Protein AF-A0A496XZF2-F1 (afdb_monomer_lite)

Structure (mmCIF, N/CA/C/O backbone):
data_AF-A0A496XZF2-F1
#
_entry.id   AF-A0A496XZF2-F1
#
loop_
_atom_site.group_PDB
_atom_site.id
_atom_site.type_symbol
_atom_site.label_atom_id
_atom_site.label_alt_id
_atom_site.label_comp_id
_atom_site.label_asym_id
_atom_site.label_entity_id
_atom_site.label_seq_id
_atom_site.pdbx_PDB_ins_code
_atom_site.Cartn_x
_atom_site.Cartn_y
_atom_site.Cartn_z
_atom_site.occupancy
_atom_site.B_iso_or_equiv
_atom_site.auth_seq_id
_atom_site.auth_comp_id
_atom_site.auth_asym_id
_atom_site.auth_atom_id
_atom_site.pdbx_PDB_model_num
ATOM 1 N N . LYS A 1 1 ? 16.028 -1.245 50.222 1.00 36.62 1 LYS A N 1
ATOM 2 C CA . LYS A 1 1 ? 14.807 -0.833 50.954 1.00 36.62 1 LYS A CA 1
ATOM 3 C C . LYS A 1 1 ? 13.924 -0.050 49.977 1.00 36.62 1 LYS A C 1
ATOM 5 O O . LYS A 1 1 ? 14.231 1.096 49.701 1.00 36.62 1 LYS A O 1
ATOM 10 N N . LYS A 1 2 ? 12.917 -0.707 49.374 1.00 45.56 2 LYS A N 1
ATOM 11 C CA . LYS A 1 2 ? 11.701 -0.045 48.838 1.00 45.56 2 LYS A CA 1
ATOM 12 C C . LYS A 1 2 ? 11.017 0.701 50.012 1.00 45.56 2 LYS A C 1
ATOM 14 O O . LYS A 1 2 ? 11.308 0.288 51.141 1.00 45.56 2 LYS A O 1
ATOM 19 N N . PRO A 1 3 ? 10.122 1.696 49.832 1.00 48.88 3 PRO A N 1
ATOM 20 C CA . PRO A 1 3 ? 9.133 1.762 48.743 1.00 48.88 3 PRO A CA 1
ATOM 21 C C . PRO A 1 3 ? 8.756 3.178 48.260 1.00 48.88 3 PRO A C 1
ATOM 23 O O . PRO A 1 3 ? 8.912 4.139 48.990 1.00 48.88 3 PRO A O 1
ATOM 26 N N . ASP A 1 4 ? 8.149 3.291 47.080 1.00 41.78 4 ASP A N 1
ATOM 27 C CA . ASP A 1 4 ? 7.073 4.268 46.900 1.00 41.78 4 ASP A CA 1
ATOM 28 C C . ASP A 1 4 ? 6.043 3.769 45.890 1.00 41.78 4 ASP A C 1
ATOM 30 O O . ASP A 1 4 ? 6.335 3.002 44.971 1.00 41.78 4 ASP A O 1
ATOM 34 N N . LYS A 1 5 ? 4.797 4.103 46.207 1.00 44.09 5 LYS A N 1
ATOM 35 C CA . LYS A 1 5 ? 3.554 3.481 45.767 1.00 44.09 5 LYS A CA 1
ATOM 36 C C . LYS A 1 5 ? 3.030 4.117 44.478 1.00 44.09 5 LYS A C 1
ATOM 38 O O . LYS A 1 5 ? 2.932 5.332 44.396 1.00 44.09 5 LYS A O 1
ATOM 43 N N . ALA A 1 6 ? 2.513 3.283 43.585 1.00 36.62 6 ALA A N 1
ATOM 44 C CA . ALA A 1 6 ? 1.315 3.556 42.785 1.00 36.62 6 ALA A CA 1
ATOM 45 C C . ALA A 1 6 ? 0.708 2.181 42.455 1.00 36.62 6 ALA A C 1
ATOM 47 O O . ALA A 1 6 ? 1.143 1.501 41.539 1.00 36.62 6 ALA A O 1
ATOM 48 N N . LYS A 1 7 ? 0.008 1.555 43.407 1.00 35.78 7 LYS A N 1
ATOM 49 C CA . LYS A 1 7 ? -1.461 1.551 43.457 1.00 35.78 7 LYS A CA 1
ATOM 50 C C . LYS A 1 7 ? -2.065 1.176 42.091 1.00 35.78 7 LYS A C 1
ATOM 52 O O . LYS A 1 7 ? -2.733 1.980 41.460 1.00 35.78 7 LYS A O 1
ATOM 57 N N . THR A 1 8 ? -1.803 -0.053 41.647 1.00 34.03 8 THR A N 1
ATOM 58 C CA . THR A 1 8 ? -2.685 -0.743 40.704 1.00 34.03 8 THR A CA 1
ATOM 59 C C . THR A 1 8 ? -3.982 -0.992 41.454 1.00 34.03 8 THR A C 1
ATOM 61 O O . THR A 1 8 ? -4.038 -1.792 42.388 1.00 34.03 8 THR A O 1
ATOM 64 N N . GLU A 1 9 ? -4.974 -0.178 41.134 1.00 39.41 9 GLU A N 1
ATOM 65 C CA . GLU A 1 9 ? -6.337 -0.327 41.606 1.00 39.41 9 GLU A CA 1
ATOM 66 C C . GLU A 1 9 ? -6.828 -1.703 41.157 1.00 39.41 9 GLU A C 1
ATOM 68 O O . GLU A 1 9 ? -6.789 -2.038 39.975 1.00 39.41 9 GLU A O 1
ATOM 73 N N . ALA A 1 10 ? -7.197 -2.527 42.136 1.00 42.69 10 ALA A N 1
ATOM 74 C CA . ALA A 1 10 ? -7.922 -3.758 41.899 1.00 42.69 10 ALA A CA 1
ATOM 75 C C . ALA A 1 10 ? -9.202 -3.391 41.138 1.00 42.69 10 ALA A C 1
ATOM 77 O O . ALA A 1 10 ? -10.022 -2.625 41.648 1.00 42.69 10 ALA A O 1
ATOM 78 N N . GLN A 1 11 ? -9.317 -3.876 39.902 1.00 46.91 11 GLN A N 1
ATOM 79 C CA . GLN A 1 11 ? -10.543 -3.771 39.126 1.00 46.91 11 GLN A CA 1
ATOM 80 C C . GLN A 1 11 ? -11.648 -4.522 39.875 1.00 46.91 11 GLN A C 1
ATOM 82 O O . GLN A 1 11 ? -11.459 -5.646 40.329 1.00 46.91 11 GLN A O 1
ATOM 87 N N . ASP A 1 12 ? -12.763 -3.825 40.061 1.00 41.97 12 ASP A N 1
ATOM 88 C CA . ASP A 1 12 ? -14.006 -4.300 40.660 1.00 41.97 12 ASP A CA 1
ATOM 89 C C . ASP A 1 12 ? -14.515 -5.507 39.850 1.00 41.97 12 ASP A C 1
ATOM 91 O O . ASP A 1 12 ? -14.963 -5.342 38.717 1.00 41.97 12 ASP A O 1
ATOM 95 N N . ASP A 1 13 ? -14.416 -6.714 40.420 1.00 53.88 13 ASP A N 1
ATOM 96 C CA . ASP A 1 13 ? -14.965 -7.980 39.903 1.00 53.88 13 ASP A CA 1
ATOM 97 C C . ASP A 1 13 ? -16.509 -7.967 39.950 1.00 53.88 13 ASP A C 1
ATOM 99 O O . ASP A 1 13 ? -17.160 -8.773 40.623 1.00 53.88 13 ASP A O 1
ATOM 103 N N . LYS A 1 14 ? -17.132 -7.023 39.242 1.00 58.53 14 LYS A N 1
ATOM 104 C CA . LYS A 1 14 ? -18.534 -7.133 38.837 1.00 58.53 14 LYS A CA 1
ATOM 105 C C . LYS A 1 14 ? -18.577 -7.487 37.354 1.00 58.53 14 LYS A C 1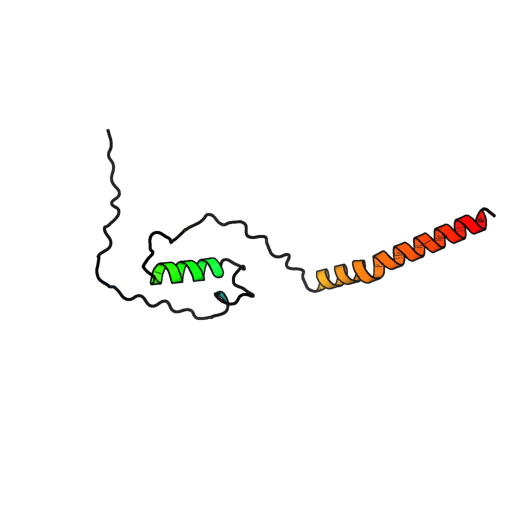
ATOM 107 O O . LYS A 1 14 ? -17.911 -6.809 36.568 1.00 58.53 14 LYS A O 1
ATOM 112 N N . PRO A 1 15 ? -19.360 -8.503 36.944 1.00 61.31 15 PRO A N 1
ATOM 113 C CA . PRO A 1 15 ? -19.587 -8.765 35.530 1.00 61.31 15 PRO A CA 1
ATOM 114 C C . PRO A 1 15 ? -20.258 -7.526 34.937 1.00 61.31 15 PRO A C 1
ATOM 116 O O . PRO A 1 15 ? -21.414 -7.222 35.228 1.00 61.31 15 PRO A O 1
ATOM 119 N N . THR A 1 16 ? -19.471 -6.752 34.199 1.00 74.00 16 THR A N 1
ATOM 120 C CA . THR A 1 16 ? -19.905 -5.517 33.561 1.00 74.00 16 THR A CA 1
ATOM 121 C C . THR A 1 16 ? -19.918 -5.808 32.074 1.00 74.00 16 THR A C 1
ATOM 123 O O . THR A 1 16 ? -18.864 -6.042 31.488 1.00 74.00 16 THR A O 1
ATOM 126 N N . ASP A 1 17 ? -21.103 -5.843 31.475 1.00 83.81 17 ASP A N 1
ATOM 127 C CA . ASP A 1 17 ? -21.223 -6.063 30.039 1.00 83.81 17 ASP A CA 1
ATOM 128 C C . ASP A 1 17 ? -20.781 -4.794 29.299 1.00 83.81 17 ASP A C 1
ATOM 130 O O . ASP A 1 17 ? -21.265 -3.691 29.569 1.00 83.81 17 ASP A O 1
ATOM 134 N N . TYR A 1 18 ? -19.852 -4.945 28.356 1.00 84.62 18 TYR A N 1
ATOM 135 C CA . TYR A 1 18 ? -19.343 -3.848 27.536 1.00 84.62 18 TYR A CA 1
ATOM 136 C C . TYR A 1 18 ? -19.925 -3.917 26.121 1.00 84.62 18 TYR A C 1
ATOM 138 O O . TYR A 1 18 ? -19.985 -4.981 25.509 1.00 84.62 18 TYR A O 1
ATOM 146 N N . LEU A 1 19 ? -20.309 -2.763 25.569 1.00 90.06 19 LEU A N 1
ATOM 147 C CA . LEU A 1 19 ? -20.744 -2.626 24.178 1.00 90.06 19 LEU A CA 1
ATOM 148 C C . LEU A 1 19 ? -19.863 -1.602 23.457 1.00 90.06 19 LEU A C 1
ATOM 150 O O . LEU A 1 19 ? -19.854 -0.424 23.813 1.00 90.06 19 LEU A O 1
ATOM 154 N N . ALA A 1 20 ? -19.157 -2.044 22.417 1.00 89.50 20 ALA A N 1
ATOM 155 C CA . ALA A 1 20 ? -18.396 -1.174 21.525 1.00 89.50 20 ALA A CA 1
ATOM 156 C C . ALA A 1 20 ? -19.196 -0.894 20.242 1.00 89.50 20 ALA A C 1
ATOM 158 O O . ALA A 1 20 ? -19.668 -1.823 19.587 1.00 89.50 20 ALA A O 1
ATOM 159 N N . VAL A 1 21 ? -19.338 0.382 19.868 1.00 93.38 21 VAL A N 1
ATOM 160 C CA . VAL A 1 21 ? -20.088 0.814 18.676 1.00 93.38 21 VAL A CA 1
ATOM 161 C C . VAL A 1 21 ? -19.172 1.597 17.742 1.00 93.38 21 VAL A C 1
ATOM 163 O O . VAL A 1 21 ? -18.554 2.578 18.150 1.00 93.38 21 VAL A O 1
ATOM 166 N N . PHE A 1 22 ? -19.128 1.193 16.472 1.00 92.44 22 PHE A N 1
ATOM 167 C CA . PHE A 1 22 ? -18.354 1.861 15.425 1.00 92.44 22 PHE A CA 1
ATOM 168 C C . PHE A 1 22 ? -19.267 2.362 14.307 1.00 92.44 22 PHE A C 1
ATOM 170 O O . PHE A 1 22 ? -20.199 1.679 13.894 1.00 92.44 22 PHE A O 1
ATOM 177 N N . GLY A 1 23 ? -18.964 3.550 13.778 1.00 94.00 23 GLY A N 1
ATOM 178 C CA . GLY A 1 23 ? -19.715 4.159 12.672 1.00 94.00 23 GLY A CA 1
ATOM 179 C C . GLY A 1 23 ? -19.354 3.626 11.281 1.00 94.00 23 GLY A C 1
ATOM 180 O O . GLY A 1 23 ? -19.930 4.065 10.290 1.00 94.00 23 GLY A O 1
ATOM 181 N N . ASN A 1 24 ? -18.381 2.719 11.174 1.00 89.75 24 ASN A N 1
ATOM 182 C CA . ASN A 1 24 ? -18.004 2.080 9.919 1.00 89.75 24 ASN A CA 1
ATOM 183 C C . ASN A 1 24 ? -17.495 0.656 10.173 1.00 89.75 24 ASN A C 1
ATOM 185 O O . ASN A 1 24 ? -17.001 0.359 11.255 1.00 89.75 24 ASN A O 1
ATOM 189 N N . THR A 1 25 ? -17.600 -0.211 9.166 1.00 90.00 25 THR A N 1
ATOM 190 C CA . THR A 1 25 ? -17.102 -1.598 9.210 1.00 90.00 25 THR A CA 1
ATOM 191 C C . THR A 1 25 ? -15.784 -1.783 8.464 1.00 90.00 25 THR A C 1
ATOM 193 O O . THR A 1 25 ? -15.147 -2.824 8.584 1.00 90.00 25 THR A O 1
ATOM 196 N N . LYS A 1 26 ? -15.344 -0.774 7.699 1.00 88.62 26 LYS A N 1
ATOM 197 C CA . LYS A 1 26 ? -14.177 -0.885 6.813 1.00 88.62 26 LYS A CA 1
ATOM 198 C C . LYS A 1 26 ? -12.881 -1.176 7.560 1.00 88.62 26 LYS A C 1
ATOM 200 O O . LYS A 1 26 ? -11.993 -1.773 6.975 1.00 88.62 26 LYS A O 1
ATOM 205 N N . PHE A 1 27 ? -12.768 -0.806 8.834 1.00 88.50 27 PHE A N 1
ATOM 206 C CA . PHE A 1 27 ? -11.588 -1.124 9.641 1.00 88.50 27 PHE A CA 1
ATOM 207 C C . PHE A 1 27 ? -11.373 -2.641 9.840 1.00 88.50 27 PHE A C 1
ATOM 209 O O . PHE A 1 27 ? -10.240 -3.077 10.019 1.00 88.50 27 PHE A O 1
ATOM 216 N N . ALA A 1 28 ? -12.436 -3.448 9.750 1.00 87.56 28 ALA A N 1
ATOM 217 C CA . ALA A 1 28 ? -12.372 -4.907 9.838 1.00 87.56 28 ALA A CA 1
ATOM 218 C C . ALA A 1 28 ? -12.281 -5.604 8.461 1.00 87.56 28 ALA A C 1
ATOM 220 O O . ALA A 1 28 ? -12.162 -6.823 8.396 1.00 87.56 28 ALA A O 1
ATOM 221 N N . ASP A 1 29 ? -12.343 -4.854 7.356 1.00 90.56 29 ASP A N 1
ATOM 222 C CA . ASP A 1 29 ? -12.223 -5.392 5.996 1.00 90.56 29 ASP A CA 1
ATOM 223 C C . ASP A 1 29 ? -10.753 -5.695 5.672 1.00 90.56 29 ASP A C 1
ATOM 225 O O . ASP A 1 29 ? -9.882 -4.849 5.884 1.00 90.56 29 ASP A O 1
ATOM 229 N N . ASN A 1 30 ? -10.473 -6.865 5.089 1.00 86.62 30 ASN A N 1
ATOM 230 C CA . ASN A 1 30 ? -9.134 -7.299 4.668 1.00 86.62 30 ASN A CA 1
ATOM 231 C C . ASN A 1 30 ? -8.383 -6.249 3.832 1.00 86.62 30 ASN A C 1
ATOM 233 O O . ASN A 1 30 ? -7.158 -6.151 3.921 1.00 86.62 30 ASN A O 1
ATOM 237 N N . THR A 1 31 ? -9.107 -5.451 3.045 1.00 85.50 31 THR A N 1
ATOM 238 C CA . THR A 1 31 ? -8.540 -4.389 2.200 1.00 85.50 31 THR A CA 1
ATOM 239 C C . THR A 1 31 ? -7.888 -3.281 3.028 1.00 85.50 31 THR A C 1
ATOM 241 O O . THR A 1 31 ? -6.878 -2.706 2.621 1.00 85.50 31 THR A O 1
ATOM 244 N N . TYR A 1 32 ? -8.453 -2.980 4.199 1.00 84.56 32 TYR A N 1
ATOM 245 C CA . TYR A 1 32 ? -8.029 -1.870 5.050 1.00 84.56 32 TYR A CA 1
ATOM 246 C C . TYR A 1 32 ? -7.468 -2.314 6.405 1.00 84.56 32 TYR A C 1
ATOM 248 O O . TYR A 1 32 ? -6.936 -1.471 7.122 1.00 84.56 32 TYR A O 1
ATOM 256 N N . PHE A 1 33 ? -7.529 -3.602 6.747 1.00 85.19 33 PHE A N 1
ATOM 257 C CA . PHE A 1 33 ? -7.111 -4.153 8.040 1.00 85.19 33 PHE A CA 1
ATOM 258 C C . PHE A 1 33 ? -5.661 -3.798 8.401 1.00 85.19 33 PHE A C 1
ATOM 260 O O . PHE A 1 33 ? -5.363 -3.359 9.508 1.00 85.19 33 PHE A O 1
ATOM 267 N N . ASN A 1 34 ? -4.744 -3.901 7.438 1.00 83.19 34 ASN A N 1
ATOM 268 C CA . ASN A 1 34 ? -3.326 -3.592 7.653 1.00 83.19 34 ASN A CA 1
ATOM 269 C C . ASN A 1 34 ? -2.973 -2.108 7.451 1.00 83.19 34 ASN A C 1
ATOM 271 O O . ASN A 1 34 ? -1.802 -1.741 7.538 1.00 83.19 34 ASN A O 1
ATOM 275 N N . LEU A 1 35 ? -3.960 -1.251 7.175 1.00 80.00 35 LEU A N 1
ATOM 276 C CA . LEU A 1 35 ? -3.757 0.174 6.925 1.00 80.00 35 LEU A CA 1
ATOM 277 C C . LEU A 1 35 ? -4.069 0.998 8.174 1.00 80.00 35 LEU A C 1
ATOM 279 O O . LEU A 1 35 ? -5.044 0.738 8.874 1.00 80.00 35 LEU A O 1
ATOM 283 N N . SER A 1 36 ? -3.246 2.018 8.427 1.00 78.88 36 SER A N 1
ATOM 284 C CA . SER A 1 36 ? -3.502 3.085 9.410 1.00 78.88 36 SER A CA 1
ATOM 285 C C . SER A 1 36 ? -3.890 2.625 10.828 1.00 78.88 36 SER A C 1
ATOM 287 O O . SER A 1 36 ? -4.549 3.367 11.548 1.00 78.88 36 SER A O 1
ATOM 289 N N . GLY A 1 37 ? -3.490 1.417 11.245 1.00 81.25 37 GLY A N 1
ATOM 290 C CA . GLY A 1 37 ? -3.805 0.870 12.573 1.00 81.25 37 GLY A CA 1
ATOM 291 C C . GLY A 1 37 ? -5.214 0.278 12.724 1.00 81.25 37 GLY A C 1
ATOM 292 O O . GLY A 1 37 ? -5.629 -0.002 13.845 1.00 81.25 37 GLY A O 1
ATOM 293 N N . ASN A 1 38 ? -5.947 0.053 11.628 1.00 89.25 38 ASN A N 1
ATOM 294 C CA . ASN A 1 38 ? -7.306 -0.504 11.658 1.00 89.25 38 ASN A CA 1
ATOM 295 C C . ASN A 1 38 ? -7.381 -1.886 12.332 1.00 89.25 38 ASN A C 1
ATOM 297 O O . ASN A 1 38 ? -8.231 -2.112 13.192 1.00 89.25 38 ASN A O 1
ATOM 301 N N . GLY A 1 39 ? -6.467 -2.794 11.985 1.00 86.56 39 GLY A N 1
ATOM 302 C CA . GLY A 1 39 ? -6.391 -4.123 12.587 1.00 86.56 39 GLY A CA 1
ATOM 303 C C . GLY A 1 39 ? -6.015 -4.074 14.065 1.00 86.56 39 GLY A C 1
ATOM 304 O O . GLY A 1 39 ? -6.559 -4.834 14.860 1.00 86.56 39 GLY A O 1
ATOM 305 N N . ASP A 1 40 ? -5.167 -3.121 14.457 1.00 86.31 40 ASP A N 1
ATOM 306 C CA . ASP A 1 40 ? -4.773 -2.938 15.855 1.00 86.31 40 ASP A CA 1
ATOM 307 C C . ASP A 1 40 ? -5.976 -2.450 16.688 1.00 86.31 40 ASP A C 1
ATOM 309 O O . ASP A 1 40 ? -6.219 -2.954 17.783 1.00 86.31 40 ASP A O 1
ATOM 313 N N . LEU A 1 41 ? -6.794 -1.535 16.149 1.00 88.44 41 LEU A N 1
ATOM 314 C CA . LEU A 1 41 ? -8.050 -1.104 16.776 1.00 88.44 41 LEU A CA 1
ATOM 315 C C . LEU A 1 41 ? -9.053 -2.260 16.920 1.00 88.44 41 LEU A C 1
ATOM 317 O O . LEU A 1 41 ? -9.648 -2.425 17.989 1.00 88.44 41 LEU A O 1
ATOM 321 N N . PHE A 1 42 ? -9.240 -3.061 15.866 1.00 90.12 42 PHE A N 1
ATOM 322 C CA . PHE A 1 42 ? -10.153 -4.205 15.891 1.00 90.12 42 PHE A CA 1
ATOM 323 C C . PHE A 1 42 ? -9.736 -5.238 16.941 1.00 90.12 42 PHE A C 1
ATOM 325 O O . PHE A 1 42 ? -10.537 -5.583 17.809 1.00 90.12 42 PHE A O 1
ATOM 332 N N . LEU A 1 43 ? -8.474 -5.672 16.912 1.00 88.50 43 LEU A N 1
ATOM 333 C CA . LEU A 1 43 ? -7.951 -6.680 17.836 1.00 88.50 43 LEU A CA 1
ATOM 334 C C . LEU A 1 43 ? -7.985 -6.198 19.288 1.00 88.50 43 LEU A C 1
ATOM 336 O O . LEU A 1 43 ? -8.436 -6.933 20.160 1.00 88.50 43 LEU A O 1
ATOM 340 N N . ASN A 1 44 ? -7.611 -4.944 19.552 1.00 85.62 44 ASN A N 1
ATOM 341 C CA . ASN A 1 44 ? -7.697 -4.384 20.903 1.00 85.62 44 ASN A CA 1
ATOM 342 C C . ASN A 1 44 ? -9.139 -4.325 21.419 1.00 85.62 44 ASN A C 1
ATOM 344 O O . ASN A 1 44 ? -9.374 -4.563 22.601 1.00 85.62 44 ASN A O 1
ATOM 348 N N . THR A 1 45 ? -10.106 -4.034 20.546 1.00 89.06 45 THR A N 1
ATOM 349 C CA . THR A 1 45 ? -11.521 -4.008 20.936 1.00 89.06 45 THR A CA 1
ATOM 350 C C . THR A 1 45 ? -12.033 -5.408 21.260 1.00 89.06 45 THR A C 1
ATOM 352 O O . THR A 1 45 ? -12.710 -5.586 22.267 1.00 89.06 45 THR A O 1
ATOM 355 N N . VAL A 1 46 ? -11.690 -6.411 20.447 1.00 87.81 46 VAL A N 1
ATOM 356 C CA . VAL A 1 46 ? -12.057 -7.810 20.718 1.00 87.81 46 VAL A CA 1
ATOM 357 C C . VAL A 1 46 ? -11.418 -8.292 22.021 1.00 87.81 46 VAL A C 1
ATOM 359 O O . VAL A 1 46 ? -12.121 -8.852 22.856 1.00 87.81 46 VAL A O 1
ATOM 362 N N . ASN A 1 47 ? -10.136 -7.995 22.246 1.00 85.38 47 ASN A N 1
ATOM 363 C CA . ASN A 1 47 ? -9.434 -8.353 23.482 1.00 85.38 47 ASN A CA 1
ATOM 364 C C . ASN A 1 47 ? -10.063 -7.683 24.715 1.00 85.38 47 ASN A C 1
ATOM 366 O O . ASN A 1 47 ? -10.208 -8.313 25.760 1.00 85.38 47 ASN A O 1
ATOM 370 N N . PHE A 1 48 ? -10.483 -6.419 24.588 1.00 83.81 48 PHE A N 1
ATOM 371 C CA . PHE A 1 48 ? -11.197 -5.699 25.642 1.00 83.81 48 PHE A CA 1
ATOM 372 C C . PHE A 1 48 ? -12.558 -6.337 25.958 1.00 83.81 48 PHE A C 1
ATOM 374 O O . PHE A 1 48 ? -12.875 -6.557 27.125 1.00 83.81 48 PHE A O 1
ATOM 381 N N . LEU A 1 49 ? -13.343 -6.678 24.931 1.00 85.81 49 LEU A N 1
ATOM 382 C CA . LEU A 1 49 ? -14.656 -7.316 25.096 1.00 85.81 49 LEU A CA 1
ATOM 383 C C . LEU A 1 49 ? -14.558 -8.756 25.616 1.00 85.81 49 LEU A C 1
ATOM 385 O O . LEU A 1 49 ? -15.450 -9.205 26.326 1.00 85.81 49 LEU A O 1
ATOM 389 N N . ALA A 1 50 ? -13.474 -9.463 25.299 1.00 82.62 50 ALA A N 1
ATOM 390 C CA . ALA A 1 50 ? -13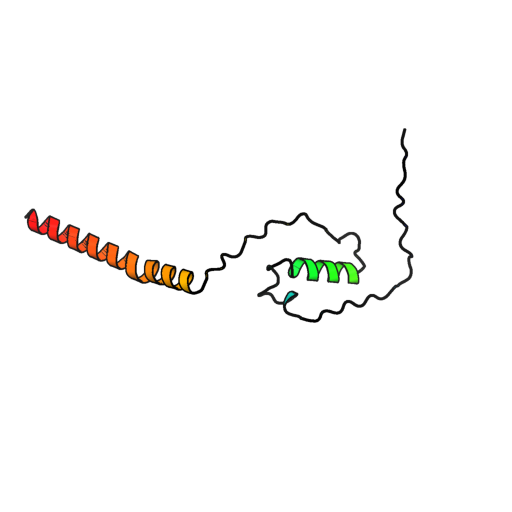.179 -10.791 25.831 1.00 82.62 50 ALA A CA 1
ATOM 391 C C . ALA A 1 50 ? -12.702 -10.764 27.297 1.00 82.62 50 ALA A C 1
ATOM 393 O O . ALA A 1 50 ? -12.394 -11.814 27.855 1.00 82.62 50 ALA A O 1
ATOM 394 N N . GLN A 1 51 ? -12.621 -9.580 27.922 1.00 69.62 51 GLN A N 1
ATOM 395 C CA . GLN A 1 51 ? -12.099 -9.388 29.279 1.00 69.62 51 GLN A CA 1
ATOM 396 C C . GLN A 1 51 ? -10.638 -9.851 29.450 1.00 69.62 51 GLN A C 1
ATOM 398 O O . GLN A 1 51 ? -10.128 -9.954 30.565 1.00 69.62 51 GLN A O 1
ATOM 403 N N . GLU A 1 52 ? -9.910 -10.025 28.342 1.00 63.06 52 GLU A N 1
ATOM 404 C CA . GLU A 1 52 ? -8.475 -10.309 28.312 1.00 63.06 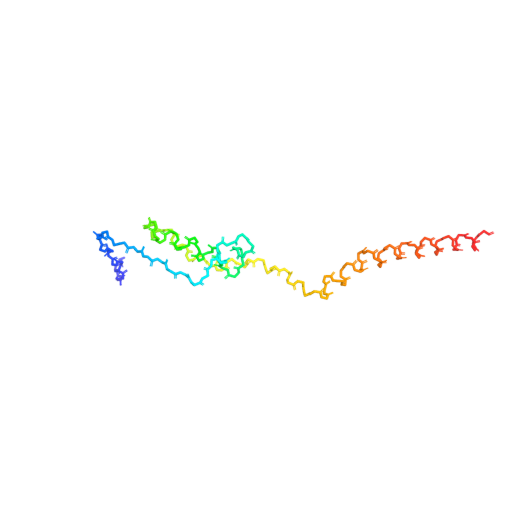52 GLU A CA 1
ATOM 405 C C . GLU A 1 52 ? -7.669 -9.003 28.432 1.00 63.06 52 GLU A C 1
ATOM 407 O O . GLU A 1 52 ? -6.809 -8.679 27.611 1.00 63.06 52 GLU A O 1
ATOM 412 N N . ALA A 1 53 ? -7.931 -8.225 29.490 1.00 56.53 53 ALA A N 1
ATOM 413 C CA . ALA A 1 53 ? -7.293 -6.924 29.729 1.00 56.53 53 ALA A CA 1
ATOM 414 C C . ALA A 1 53 ? -5.752 -7.002 29.823 1.00 56.53 53 ALA A C 1
ATOM 416 O O . ALA A 1 53 ? -5.061 -6.011 29.589 1.00 56.53 53 ALA A O 1
ATOM 417 N N . GLY A 1 54 ? -5.202 -8.188 30.112 1.00 55.66 54 GLY A N 1
ATOM 418 C CA . GLY A 1 54 ? -3.762 -8.464 30.094 1.00 55.66 54 GLY A CA 1
ATOM 419 C C . GLY A 1 54 ? -3.130 -8.552 28.696 1.00 55.66 54 GLY A C 1
ATOM 420 O O . GLY A 1 54 ? -1.905 -8.534 28.604 1.00 55.66 54 GLY A O 1
ATOM 421 N N . GLN A 1 55 ? -3.923 -8.624 27.619 1.00 53.59 55 GLN A N 1
ATOM 422 C CA . GLN A 1 55 ? -3.449 -8.688 26.225 1.00 53.59 55 GLN A CA 1
ATOM 423 C C . GLN A 1 55 ? -3.623 -7.376 25.441 1.00 53.59 55 GLN A C 1
ATOM 425 O O . GLN A 1 55 ? -3.397 -7.339 24.226 1.00 53.59 55 GLN A O 1
ATOM 430 N N . ILE A 1 56 ? -3.982 -6.272 26.105 1.00 56.41 56 ILE A N 1
ATOM 431 C CA . ILE A 1 56 ? -4.016 -4.944 25.476 1.00 56.41 56 ILE A CA 1
ATOM 432 C C . ILE A 1 56 ? -2.569 -4.480 25.272 1.00 56.41 56 ILE A C 1
ATOM 434 O O . ILE A 1 56 ? -1.959 -3.813 26.109 1.00 56.41 56 ILE A O 1
ATOM 438 N N . THR A 1 57 ? -1.983 -4.895 24.155 1.00 52.19 57 THR A N 1
ATOM 439 C CA . THR A 1 57 ? -0.587 -4.611 23.836 1.00 52.19 57 THR A CA 1
ATOM 440 C C . THR A 1 57 ? -0.524 -3.224 23.203 1.00 52.19 57 THR A C 1
ATOM 442 O O . THR A 1 57 ? -0.755 -3.066 22.007 1.00 52.19 57 THR A O 1
ATOM 445 N N . VAL A 1 58 ? -0.190 -2.194 23.989 1.00 55.56 58 VAL A N 1
ATOM 446 C CA . VAL A 1 58 ? 0.235 -0.883 23.460 1.00 55.56 58 VAL A CA 1
ATOM 447 C C . VAL A 1 58 ? 1.658 -1.044 22.912 1.00 55.56 58 VAL A C 1
ATOM 449 O O . VAL A 1 58 ? 2.642 -0.578 23.485 1.00 55.56 58 VAL A O 1
ATOM 452 N N . GLY A 1 59 ? 1.788 -1.821 21.836 1.00 52.59 59 GLY A N 1
ATOM 453 C CA . GLY A 1 59 ? 3.045 -2.010 21.129 1.00 52.59 59 GLY A CA 1
ATOM 454 C C . GLY A 1 59 ? 3.475 -0.692 20.493 1.00 52.59 59 GLY A C 1
ATOM 455 O O . GLY A 1 59 ? 2.670 0.001 19.870 1.00 52.59 59 GLY A O 1
ATOM 456 N N . ARG A 1 60 ? 4.752 -0.330 20.665 1.00 46.16 60 ARG A N 1
ATOM 457 C CA . ARG A 1 60 ? 5.400 0.775 19.943 1.00 46.16 60 ARG A CA 1
ATOM 458 C C . ARG A 1 60 ? 5.051 0.642 18.462 1.00 46.16 60 ARG A C 1
ATOM 460 O O . ARG A 1 60 ? 5.202 -0.456 17.945 1.00 46.16 60 ARG A O 1
ATOM 467 N N . GLN A 1 61 ? 4.603 1.733 17.829 1.00 52.84 61 GLN A N 1
ATOM 468 C CA . GLN A 1 61 ? 4.313 1.816 16.391 1.00 52.84 61 GLN A CA 1
ATOM 469 C C . GLN A 1 61 ? 5.365 1.028 15.598 1.00 52.84 61 GLN A C 1
ATOM 471 O O . GLN A 1 61 ? 6.466 1.522 15.346 1.00 52.84 61 GLN A O 1
ATOM 476 N N . GLU A 1 62 ? 5.034 -0.208 15.230 1.00 50.38 62 GLU A N 1
ATOM 477 C CA . GLU A 1 62 ? 5.738 -0.916 14.176 1.00 50.38 62 GLU A CA 1
ATOM 478 C C . GLU A 1 62 ? 5.566 -0.012 12.964 1.00 50.38 62 GLU A C 1
ATOM 480 O O . GLU A 1 62 ? 4.437 0.346 12.611 1.00 50.38 62 GLU A O 1
ATOM 485 N N . GLN A 1 63 ? 6.677 0.445 12.389 1.00 51.72 63 GLN A N 1
ATOM 486 C CA . GLN A 1 63 ? 6.676 1.190 11.139 1.00 51.72 63 GLN A CA 1
ATOM 487 C C . GLN A 1 63 ? 6.151 0.246 10.052 1.00 51.72 63 GLN A C 1
ATOM 489 O O . GLN A 1 63 ? 6.919 -0.344 9.295 1.00 51.72 63 GLN A O 1
ATOM 494 N N . LYS A 1 64 ? 4.833 0.023 10.021 1.00 52.34 64 LYS A N 1
ATOM 495 C CA . LYS A 1 64 ? 4.179 -0.832 9.041 1.00 52.34 64 LYS A CA 1
ATOM 496 C C . LYS A 1 64 ? 4.438 -0.164 7.706 1.00 52.34 64 LYS A C 1
ATOM 498 O O . LYS A 1 64 ? 4.026 0.978 7.499 1.00 52.34 64 LYS A O 1
ATOM 503 N N . SER A 1 65 ? 5.225 -0.871 6.889 1.00 51.03 65 SER A N 1
ATOM 504 C CA . SER A 1 65 ? 5.642 -0.507 5.537 1.00 51.03 65 SER A CA 1
ATOM 505 C C . SER A 1 65 ? 4.603 0.402 4.919 1.00 51.03 65 SER A C 1
ATOM 507 O O . SER A 1 65 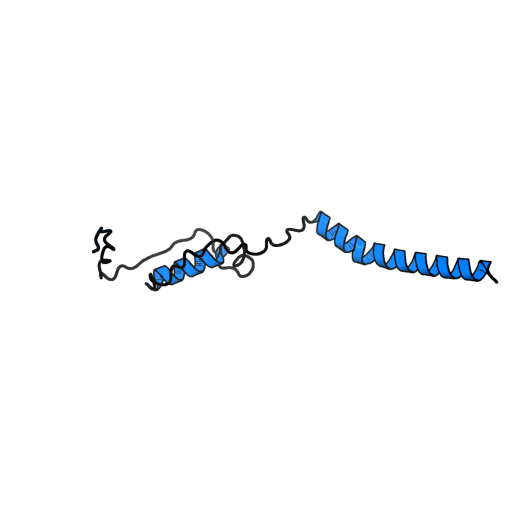? 3.473 -0.033 4.703 1.00 51.03 65 SER A O 1
ATOM 509 N N . GLN A 1 66 ? 4.975 1.663 4.692 1.00 55.88 66 GLN A N 1
ATOM 510 C CA . GLN A 1 66 ? 4.119 2.580 3.961 1.00 55.88 66 GLN A CA 1
ATOM 511 C C . GLN A 1 66 ? 3.790 1.873 2.645 1.00 55.88 66 GLN A C 1
ATOM 513 O O . GLN A 1 66 ? 4.719 1.621 1.868 1.00 55.88 66 GLN A O 1
ATOM 518 N N . PRO A 1 67 ? 2.527 1.469 2.405 1.00 58.59 67 PRO A N 1
ATOM 519 C CA . PRO A 1 67 ? 2.180 0.915 1.114 1.00 58.59 67 PRO A CA 1
ATOM 520 C C . PRO A 1 67 ? 2.580 1.982 0.109 1.00 58.59 67 PRO A C 1
ATOM 522 O O . PRO A 1 67 ? 2.265 3.159 0.301 1.00 58.59 67 PRO A O 1
ATOM 525 N N . LEU A 1 68 ? 3.354 1.590 -0.900 1.00 58.59 68 LEU A N 1
ATOM 526 C CA . LEU A 1 68 ? 3.791 2.510 -1.933 1.00 58.59 68 LEU A CA 1
ATOM 527 C C . LEU A 1 68 ? 2.516 3.011 -2.618 1.00 58.59 68 LEU A C 1
ATOM 529 O O . LEU A 1 68 ? 1.949 2.321 -3.466 1.00 58.59 68 LEU A O 1
ATOM 533 N N . MET A 1 69 ? 2.003 4.163 -2.177 1.00 56.25 69 MET A N 1
ATOM 534 C CA . MET A 1 69 ? 0.830 4.796 -2.759 1.00 56.25 69 MET A CA 1
ATOM 535 C C . MET A 1 69 ? 1.269 5.357 -4.100 1.00 56.25 69 MET A C 1
ATOM 537 O O . MET A 1 69 ? 1.601 6.533 -4.236 1.00 56.25 69 MET A O 1
ATOM 541 N N . LEU A 1 70 ? 1.333 4.469 -5.087 1.00 61.78 70 LEU A N 1
ATOM 542 C CA . LEU A 1 70 ? 1.559 4.834 -6.466 1.00 61.78 70 LEU A CA 1
ATOM 543 C C . LEU A 1 70 ? 0.349 5.665 -6.890 1.00 61.78 70 LEU A C 1
ATOM 545 O O . LEU A 1 70 ? -0.750 5.149 -7.095 1.00 61.78 70 LEU A O 1
ATOM 549 N N . THR A 1 71 ? 0.550 6.979 -6.973 1.00 69.94 71 THR A N 1
ATOM 550 C CA . THR A 1 71 ? -0.419 7.895 -7.583 1.00 69.94 71 THR A CA 1
ATOM 551 C C . THR A 1 71 ? -0.709 7.371 -8.989 1.00 69.94 71 THR A C 1
ATOM 553 O O . THR A 1 71 ? 0.221 6.922 -9.652 1.00 69.94 71 THR A O 1
ATOM 556 N N . GLY A 1 72 ? -1.955 7.401 -9.478 1.00 72.88 72 GLY A N 1
ATOM 557 C CA . GLY A 1 72 ? -2.331 6.740 -10.746 1.00 72.88 72 GLY A CA 1
ATOM 558 C C . GLY A 1 72 ? -1.407 7.045 -11.941 1.00 72.88 72 GLY A C 1
ATOM 559 O O . GLY A 1 72 ? -1.177 6.182 -12.786 1.00 72.88 72 GLY A O 1
ATOM 560 N N . TYR A 1 73 ? -0.794 8.232 -11.959 1.00 80.25 73 TYR A N 1
ATOM 561 C CA . TYR A 1 73 ? 0.256 8.608 -12.909 1.00 80.25 73 TYR A CA 1
ATOM 562 C C . TYR A 1 73 ? 1.555 7.786 -12.774 1.00 80.25 73 TYR A C 1
ATOM 564 O O . TYR A 1 73 ? 2.100 7.335 -13.777 1.00 80.25 73 TYR A O 1
ATOM 572 N N . GLN A 1 74 ? 2.043 7.542 -11.553 1.00 79.75 74 GLN A N 1
ATOM 573 C CA . GLN A 1 74 ? 3.238 6.725 -11.298 1.00 79.75 74 GLN A CA 1
ATOM 574 C C . GLN A 1 74 ? 3.050 5.286 -11.792 1.00 79.75 74 GLN A C 1
ATOM 576 O O . GLN A 1 74 ? 3.956 4.737 -12.415 1.00 79.75 74 GLN A O 1
ATOM 581 N N . THR A 1 75 ? 1.868 4.699 -11.595 1.00 83.00 75 THR A N 1
ATOM 582 C CA . THR A 1 75 ? 1.543 3.362 -12.122 1.00 83.00 75 THR A CA 1
ATOM 583 C C . THR A 1 75 ? 1.591 3.334 -13.649 1.00 83.00 75 THR A C 1
ATOM 585 O O . THR A 1 75 ? 2.177 2.423 -14.232 1.00 83.00 75 THR A O 1
ATOM 588 N N . TRP A 1 76 ? 1.037 4.357 -14.306 1.00 89.88 76 TRP A N 1
ATOM 589 C CA . TRP A 1 76 ? 1.066 4.485 -15.766 1.00 89.88 76 TRP A CA 1
ATOM 590 C C . TRP A 1 76 ? 2.482 4.636 -16.325 1.00 89.88 76 TRP A C 1
ATOM 592 O O . TRP A 1 76 ? 2.825 3.988 -17.314 1.00 89.88 76 TRP A O 1
ATOM 602 N N . VAL A 1 77 ? 3.322 5.448 -15.680 1.00 91.19 77 VAL A N 1
ATOM 603 C CA . VAL A 1 77 ? 4.728 5.622 -16.072 1.00 91.19 77 VAL A CA 1
ATOM 604 C C . VAL A 1 77 ? 5.498 4.310 -15.927 1.00 91.19 77 VAL A C 1
ATOM 606 O O . VAL A 1 77 ? 6.211 3.921 -16.850 1.00 91.19 77 VAL A O 1
ATOM 609 N N . LEU A 1 78 ? 5.329 3.595 -14.811 1.00 91.19 78 LEU A N 1
ATOM 610 C CA . LEU A 1 78 ? 5.981 2.299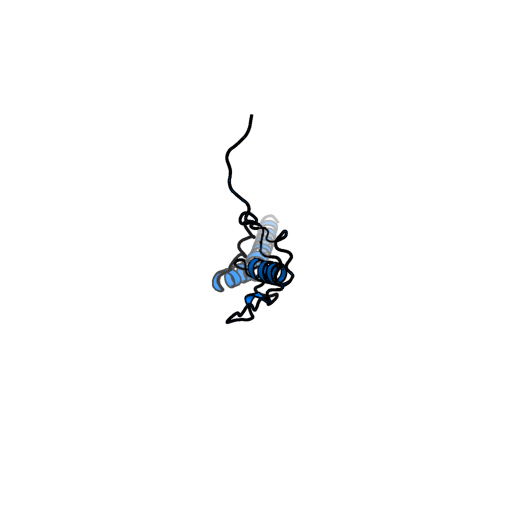 -14.599 1.00 91.19 78 LEU A CA 1
ATOM 611 C C . LEU A 1 78 ? 5.542 1.261 -15.638 1.00 91.19 78 LEU A C 1
ATOM 613 O O . LEU A 1 78 ? 6.383 0.533 -16.170 1.00 91.19 78 LEU A O 1
ATOM 617 N N . LEU A 1 79 ? 4.250 1.231 -15.975 1.00 90.69 79 LEU A N 1
ATOM 618 C CA . LEU A 1 79 ? 3.717 0.368 -17.027 1.00 90.69 79 LEU A CA 1
ATOM 619 C C . LEU A 1 79 ? 4.346 0.715 -18.382 1.00 90.69 79 LEU A C 1
ATOM 621 O O . LEU A 1 79 ? 4.833 -0.178 -19.071 1.00 90.69 79 LEU A O 1
ATOM 625 N N . LEU A 1 80 ? 4.412 2.000 -18.740 1.00 94.69 80 LEU A N 1
ATOM 626 C CA . LEU A 1 80 ? 4.991 2.455 -20.006 1.00 94.69 80 LEU A CA 1
ATOM 627 C C . LEU A 1 80 ? 6.494 2.145 -20.106 1.00 94.69 80 LEU A C 1
ATOM 629 O O . LEU A 1 80 ? 6.967 1.704 -21.154 1.00 94.69 80 LEU A O 1
ATOM 633 N N . ILE A 1 81 ? 7.245 2.311 -19.015 1.00 94.75 81 ILE A N 1
ATOM 634 C CA . ILE A 1 81 ? 8.670 1.958 -18.974 1.00 94.75 81 ILE A CA 1
ATOM 635 C C . ILE A 1 81 ? 8.856 0.453 -19.181 1.00 94.75 81 ILE A C 1
ATOM 637 O O . ILE A 1 81 ? 9.637 0.039 -20.040 1.00 94.75 81 ILE A O 1
ATOM 641 N N . SER A 1 82 ? 8.121 -0.355 -18.415 1.00 93.69 82 SER A N 1
ATOM 642 C CA . SER A 1 82 ? 8.246 -1.813 -18.442 1.00 93.69 82 SER A CA 1
ATOM 643 C C . SER A 1 82 ? 7.822 -2.403 -19.791 1.00 93.69 82 SER A C 1
ATOM 645 O O . SER A 1 82 ? 8.527 -3.235 -20.361 1.00 93.69 82 SER A O 1
ATOM 647 N N . LEU A 1 83 ? 6.701 -1.929 -20.340 1.00 94.81 83 LEU A N 1
ATOM 648 C CA . LEU A 1 83 ? 6.087 -2.505 -21.534 1.00 94.81 83 LEU A CA 1
ATOM 649 C C . LEU A 1 83 ? 6.630 -1.930 -22.848 1.00 94.81 83 LEU A C 1
ATOM 651 O O . LEU A 1 83 ? 6.624 -2.629 -23.857 1.00 94.81 83 LEU A O 1
ATOM 655 N N . VAL A 1 84 ? 7.077 -0.670 -22.866 1.00 94.69 84 VAL A N 1
ATOM 656 C CA . VAL A 1 84 ? 7.460 0.022 -24.112 1.00 94.69 84 VAL A CA 1
ATOM 657 C C . VAL A 1 84 ? 8.941 0.372 -24.133 1.00 94.69 84 VAL A C 1
ATOM 659 O O . VAL A 1 84 ? 9.635 0.029 -25.089 1.00 94.69 84 VAL A O 1
ATOM 662 N N . VAL A 1 85 ? 9.454 1.028 -23.089 1.00 95.50 85 VAL A N 1
ATOM 663 C CA . VAL A 1 85 ? 10.823 1.574 -23.105 1.00 95.50 85 VAL A CA 1
ATOM 664 C C . VAL A 1 85 ? 11.873 0.463 -23.129 1.00 95.50 85 VAL A C 1
ATOM 666 O O . VAL A 1 85 ? 12.793 0.519 -23.946 1.00 95.50 85 VAL A O 1
ATOM 669 N N . ILE A 1 86 ? 11.732 -0.563 -22.282 1.00 95.50 86 ILE A N 1
ATOM 670 C CA . ILE A 1 86 ? 12.700 -1.670 -22.215 1.00 95.50 86 ILE A CA 1
ATOM 671 C C . ILE A 1 86 ? 12.743 -2.469 -23.533 1.00 95.50 86 ILE A C 1
ATOM 673 O O . ILE A 1 86 ? 13.839 -2.631 -24.084 1.00 95.50 86 ILE A O 1
ATOM 677 N N . PRO A 1 87 ? 11.609 -2.925 -24.105 1.00 95.62 87 PRO A N 1
ATOM 678 C CA . PRO A 1 87 ? 11.636 -3.641 -25.380 1.00 95.62 87 PRO A CA 1
ATOM 679 C C . PRO A 1 87 ? 12.185 -2.790 -26.525 1.00 95.62 87 PRO A C 1
ATOM 681 O O . PRO A 1 87 ? 12.995 -3.271 -27.319 1.00 95.62 87 PRO A O 1
ATOM 684 N N . LEU A 1 88 ? 11.808 -1.509 -26.590 1.00 96.88 88 LEU A N 1
ATOM 685 C CA . LEU A 1 88 ? 12.302 -0.605 -27.625 1.00 96.88 88 LEU A CA 1
ATOM 686 C C . LEU A 1 88 ? 13.823 -0.426 -27.531 1.00 96.88 88 LEU A C 1
ATOM 688 O O . LEU A 1 88 ? 14.511 -0.482 -28.551 1.00 96.88 88 LEU A O 1
ATOM 692 N N . ALA A 1 89 ? 14.363 -0.280 -26.318 1.00 96.25 89 ALA A N 1
ATOM 693 C CA . ALA A 1 89 ? 15.803 -0.197 -26.100 1.00 96.25 89 ALA A CA 1
ATOM 694 C C . ALA A 1 89 ? 16.532 -1.460 -26.594 1.00 96.25 89 ALA A C 1
ATOM 696 O O . ALA A 1 89 ? 17.572 -1.344 -27.250 1.00 96.25 89 ALA A O 1
ATOM 697 N N . MET A 1 90 ? 15.973 -2.656 -26.362 1.00 96.31 90 MET A N 1
ATOM 698 C CA . MET A 1 90 ? 16.541 -3.901 -26.898 1.00 96.31 90 MET A CA 1
ATOM 699 C C . MET A 1 90 ? 16.530 -3.934 -28.429 1.00 96.31 90 MET A C 1
ATOM 701 O O . MET A 1 90 ? 17.542 -4.294 -29.035 1.00 96.31 90 MET A O 1
ATOM 705 N N . VAL A 1 91 ? 15.428 -3.530 -29.067 1.00 96.44 91 VAL A N 1
ATOM 706 C CA . VAL A 1 91 ? 15.334 -3.476 -30.537 1.00 96.44 91 VAL A CA 1
ATOM 707 C C . VAL A 1 91 ? 16.364 -2.501 -31.105 1.00 96.44 91 VAL A C 1
ATOM 709 O O . VAL A 1 91 ? 17.107 -2.855 -32.021 1.00 96.44 91 VAL A O 1
ATOM 712 N N . VAL A 1 92 ? 16.473 -1.300 -30.535 1.00 96.75 92 VAL A N 1
ATOM 713 C CA . VAL A 1 92 ? 17.449 -0.287 -30.964 1.00 96.75 92 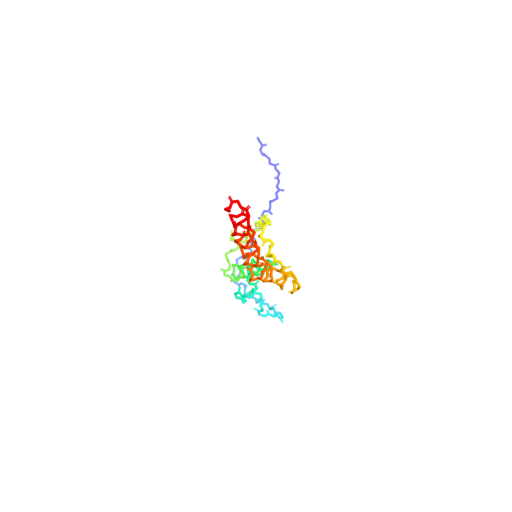VAL A CA 1
ATOM 714 C C . VAL A 1 92 ? 18.882 -0.793 -30.800 1.00 96.75 92 VAL A C 1
ATOM 716 O O . VAL A 1 92 ? 19.707 -0.598 -31.698 1.00 96.75 92 VAL A O 1
ATOM 719 N N . ALA A 1 93 ? 19.196 -1.470 -29.695 1.00 95.50 93 ALA A N 1
ATOM 720 C CA . ALA A 1 93 ? 20.506 -2.081 -29.489 1.00 95.50 93 ALA A CA 1
ATOM 721 C C . ALA A 1 93 ? 20.792 -3.177 -30.532 1.00 95.50 93 ALA A C 1
ATOM 723 O O . ALA A 1 93 ? 21.876 -3.198 -31.123 1.00 95.50 93 ALA A O 1
ATOM 724 N N . GLY A 1 94 ? 19.810 -4.038 -30.818 1.00 94.88 94 GLY A N 1
ATOM 725 C CA . GLY A 1 94 ? 19.909 -5.087 -31.835 1.00 94.88 94 GLY A CA 1
ATOM 726 C C . GLY A 1 94 ? 20.134 -4.531 -33.244 1.00 94.88 94 GLY A C 1
ATOM 727 O O . GLY A 1 94 ? 21.051 -4.967 -33.946 1.00 94.88 94 GLY A O 1
ATOM 728 N N . VAL A 1 95 ? 19.363 -3.514 -33.640 1.00 96.00 95 VAL A N 1
ATOM 729 C CA . VAL A 1 95 ? 19.513 -2.830 -34.935 1.00 96.00 95 VAL A CA 1
ATOM 730 C C . VAL A 1 95 ? 20.880 -2.154 -35.036 1.00 96.00 95 VAL A C 1
ATOM 732 O O . VAL A 1 95 ? 21.577 -2.327 -36.037 1.00 96.00 95 VAL A O 1
ATOM 735 N N . ASN A 1 96 ? 21.319 -1.442 -33.996 1.00 95.19 96 ASN A N 1
ATOM 736 C CA . ASN A 1 96 ? 22.643 -0.817 -33.981 1.00 95.19 96 ASN A CA 1
ATOM 737 C C . ASN A 1 96 ? 23.771 -1.846 -34.114 1.00 95.19 96 ASN A C 1
ATOM 739 O O . ASN A 1 96 ? 24.706 -1.640 -34.893 1.00 95.19 96 ASN A O 1
ATOM 743 N N . ALA A 1 97 ? 23.683 -2.970 -33.399 1.00 93.69 97 ALA A N 1
ATOM 744 C CA . ALA A 1 97 ? 24.660 -4.049 -33.502 1.00 93.69 97 ALA A CA 1
ATOM 745 C C . ALA A 1 97 ? 24.699 -4.647 -34.920 1.00 93.69 97 ALA A C 1
ATOM 747 O O . ALA A 1 97 ? 25.784 -4.848 -35.477 1.00 93.69 97 ALA A O 1
ATOM 748 N N . TYR A 1 98 ? 23.534 -4.861 -35.538 1.00 94.31 98 TYR A N 1
ATOM 749 C CA . TYR A 1 98 ? 23.427 -5.340 -36.916 1.00 94.31 98 TYR A CA 1
ATOM 750 C C . TYR A 1 98 ? 24.049 -4.360 -37.921 1.00 94.31 98 TYR A C 1
ATOM 752 O O . TYR A 1 98 ? 24.893 -4.754 -38.731 1.00 94.31 98 TYR A O 1
ATOM 760 N N . LEU A 1 99 ? 23.702 -3.073 -37.839 1.00 94.25 99 LEU A N 1
ATOM 761 C CA . LEU A 1 99 ? 24.234 -2.040 -38.733 1.00 94.25 99 LEU A CA 1
ATOM 762 C C . LEU A 1 99 ? 25.748 -1.866 -38.565 1.00 94.25 99 LEU A C 1
ATOM 764 O O . LEU A 1 99 ? 26.473 -1.752 -39.557 1.00 94.25 99 LEU A O 1
ATOM 768 N N . ARG A 1 100 ? 26.252 -1.909 -37.326 1.00 90.12 100 ARG A N 1
ATOM 769 C CA . ARG A 1 100 ? 27.692 -1.854 -37.038 1.00 90.12 100 ARG A CA 1
ATOM 770 C C . ARG A 1 100 ? 28.432 -3.061 -37.610 1.00 90.12 100 ARG A C 1
ATOM 772 O O . ARG A 1 100 ? 29.538 -2.899 -38.119 1.00 90.12 100 ARG A O 1
ATOM 779 N N . ARG A 1 101 ? 27.831 -4.254 -37.562 1.00 88.62 101 ARG A N 1
ATOM 780 C CA . ARG A 1 101 ? 28.394 -5.464 -38.178 1.00 88.62 101 ARG A CA 1
ATOM 781 C C . ARG A 1 101 ? 28.395 -5.371 -39.702 1.00 88.62 101 ARG A C 1
ATOM 783 O O . ARG A 1 101 ? 29.387 -5.749 -40.315 1.00 88.62 101 ARG A O 1
ATOM 790 N N . ARG A 1 102 ? 27.324 -4.843 -40.303 1.00 86.50 102 ARG A N 1
ATOM 791 C CA . ARG A 1 102 ? 27.220 -4.661 -41.758 1.00 86.50 102 ARG A CA 1
ATOM 792 C C . ARG A 1 102 ? 28.215 -3.635 -42.294 1.00 86.50 102 ARG A C 1
ATOM 794 O O . ARG A 1 102 ? 28.725 -3.845 -43.375 1.00 86.50 102 ARG A O 1
ATOM 801 N N . ARG A 1 103 ? 28.516 -2.569 -41.544 1.00 83.56 103 ARG A N 1
ATOM 802 C CA . ARG A 1 103 ? 29.545 -1.577 -41.919 1.00 83.56 103 ARG A CA 1
ATOM 803 C C . ARG A 1 103 ? 30.988 -2.080 -41.775 1.00 83.56 103 ARG A C 1
ATOM 805 O O . ARG A 1 103 ? 31.896 -1.415 -42.252 1.00 83.56 103 ARG A O 1
ATOM 812 N N . ARG A 1 104 ? 31.212 -3.183 -41.050 1.00 72.25 104 ARG A N 1
ATOM 813 C CA . ARG A 1 104 ? 32.540 -3.799 -40.857 1.00 72.25 104 ARG A CA 1
ATOM 814 C C . ARG A 1 104 ? 32.820 -4.965 -41.813 1.00 72.25 104 ARG A C 1
ATOM 816 O O . ARG A 1 104 ? 33.932 -5.480 -41.787 1.00 72.25 104 ARG A O 1
ATOM 823 N N . ARG A 1 105 ? 31.821 -5.409 -42.577 1.00 55.53 105 ARG A N 1
ATOM 824 C CA . ARG A 1 105 ? 31.988 -6.297 -43.733 1.00 55.53 105 ARG A CA 1
ATOM 825 C C . ARG A 1 105 ? 32.032 -5.448 -44.990 1.00 55.53 105 ARG A C 1
ATOM 827 O O . ARG A 1 105 ? 32.730 -5.881 -45.923 1.00 55.53 105 ARG A O 1
#

pLDDT: mean 75.63, std 19.17, range [34.03, 96.88]

Foldseek 3Di:
DDDDDDDPDDPDPDPDQDDDDDPDDVLVDPVPVLPPCSVVVVVLVVCVRVVVPVPNDPDDPPVRPPPPPCDPVNVVVVCCCVPPVVVVVVVVVVVVVVVVVVVVD

Sequence (105 aa):
KKPDKAKTEAQDDKPTDYLAVFGNTKFADNTYFNLSGNGDLFLNTVNFLAQEAGQITVGRQEQKSQPLMLTGYQTWVLLLISLVVIPLAMVVAGVNAYLRRRRRR

Radius of gyration: 29.54 Å; chains: 1; bounding box: 54×19×95 Å

Secondary structure (DSSP, 8-state):
----------------------S-SGGGSTTTTTSTTHHHHHHHHHHHHTT-GGG----------------HHHHHHHHHIIIIIHHHHHHHHHHHHHHHHHTT-